Protein AF-A0AA41VEP4-F1 (afdb_monomer_lite)

Sequence (90 aa):
MTNLNRWLFSTNHKDIGTLYFIFGAIAGVMGTCFSVLIRMELARPGDQILGGNHQLYNVLITAHAFLMIFFMVMPAMIGGFGNWFVPILI

pLDDT: mean 95.84, std 5.52, range [56.03, 98.56]

Structure (mmCIF, N/CA/C/O backbone):
data_AF-A0AA41VEP4-F1
#
_entry.id   AF-A0AA41VEP4-F1
#
loop_
_atom_site.group_PDB
_atom_site.id
_atom_site.type_symbol
_atom_site.label_atom_id
_atom_site.label_alt_id
_atom_site.label_comp_id
_atom_site.label_asym_id
_atom_site.label_entity_id
_atom_site.label_seq_id
_atom_site.pdbx_PDB_ins_code
_atom_site.Cartn_x
_atom_site.Cartn_y
_atom_site.Cartn_z
_atom_site.occupancy
_atom_site.B_iso_or_equiv
_atom_site.auth_seq_id
_atom_site.auth_comp_id
_atom_site.auth_asym_id
_atom_site.auth_atom_id
_atom_site.pdbx_PDB_model_num
ATOM 1 N N . MET A 1 1 ? 30.179 -9.531 -6.138 1.00 56.03 1 MET A N 1
ATOM 2 C CA . MET A 1 1 ? 29.318 -8.332 -5.991 1.00 56.03 1 MET A CA 1
ATOM 3 C C . MET A 1 1 ? 28.181 -8.332 -7.024 1.00 56.03 1 MET A C 1
ATOM 5 O O . MET A 1 1 ? 27.974 -7.349 -7.715 1.00 56.03 1 MET A O 1
ATOM 9 N N . THR A 1 2 ? 27.448 -9.438 -7.181 1.00 75.38 2 THR A N 1
ATOM 10 C CA . THR A 1 2 ? 26.525 -9.627 -8.322 1.00 75.38 2 THR A CA 1
ATOM 11 C C . THR A 1 2 ? 25.054 -9.459 -7.934 1.00 75.38 2 THR A C 1
ATOM 13 O O . THR A 1 2 ? 24.318 -8.762 -8.621 1.00 75.38 2 THR A O 1
ATOM 16 N N . ASN A 1 3 ? 24.632 -10.017 -6.795 1.00 80.38 3 ASN A N 1
ATOM 17 C CA . ASN A 1 3 ? 23.220 -9.999 -6.389 1.00 80.38 3 ASN A CA 1
ATOM 18 C C . ASN A 1 3 ? 22.768 -8.655 -5.807 1.00 80.38 3 ASN A C 1
ATOM 20 O O . ASN A 1 3 ? 21.670 -8.203 -6.109 1.00 80.38 3 ASN A O 1
ATOM 24 N N . LEU A 1 4 ? 23.611 -7.990 -5.011 1.00 87.44 4 LEU A N 1
ATOM 25 C CA . LEU A 1 4 ? 23.255 -6.697 -4.416 1.00 87.44 4 LEU A CA 1
ATOM 26 C C . LEU A 1 4 ? 23.049 -5.621 -5.491 1.00 87.44 4 LEU A C 1
ATOM 28 O O . LEU A 1 4 ? 22.064 -4.891 -5.453 1.00 87.44 4 LEU A O 1
ATOM 32 N N . ASN A 1 5 ? 23.932 -5.593 -6.493 1.00 89.50 5 ASN A N 1
ATOM 33 C CA . ASN A 1 5 ? 23.826 -4.660 -7.612 1.00 89.50 5 ASN A CA 1
ATOM 34 C C . ASN A 1 5 ? 22.555 -4.891 -8.436 1.00 89.50 5 ASN A C 1
ATOM 36 O O . ASN A 1 5 ? 21.936 -3.926 -8.871 1.00 89.50 5 ASN A O 1
ATOM 40 N N . ARG A 1 6 ? 22.116 -6.147 -8.587 1.00 92.00 6 ARG A N 1
ATOM 41 C CA . ARG A 1 6 ? 20.862 -6.472 -9.274 1.00 92.00 6 ARG A CA 1
ATOM 42 C C . ARG A 1 6 ? 19.614 -5.984 -8.529 1.00 92.00 6 ARG A C 1
ATOM 44 O O . ARG A 1 6 ? 18.633 -5.657 -9.175 1.00 92.00 6 ARG A O 1
ATOM 51 N N . TRP A 1 7 ? 19.601 -5.948 -7.202 1.00 93.12 7 TRP A N 1
ATOM 52 C CA . TRP A 1 7 ? 18.383 -5.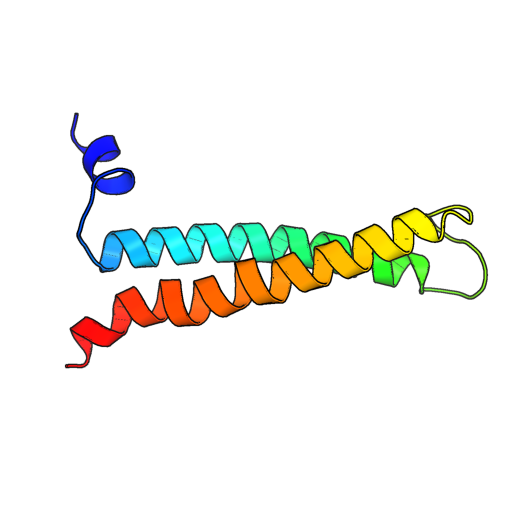555 -6.478 1.00 93.12 7 TRP A CA 1
ATOM 53 C C . TRP A 1 7 ? 18.363 -4.079 -6.081 1.00 93.12 7 TRP A C 1
ATOM 55 O O . TRP A 1 7 ? 17.301 -3.474 -6.098 1.00 93.12 7 TRP A O 1
ATOM 65 N N . LEU A 1 8 ? 19.512 -3.477 -5.761 1.00 93.75 8 LEU A N 1
ATOM 66 C CA . LEU A 1 8 ? 19.569 -2.074 -5.329 1.00 93.75 8 LEU A CA 1
ATOM 67 C C . LEU A 1 8 ? 19.883 -1.085 -6.456 1.00 93.75 8 LEU A C 1
ATOM 69 O O . LEU A 1 8 ? 19.504 0.077 -6.358 1.00 93.75 8 LEU A O 1
ATOM 73 N N . PHE A 1 9 ? 20.567 -1.527 -7.514 1.00 94.69 9 PHE A N 1
ATOM 74 C CA . PHE A 1 9 ? 21.056 -0.651 -8.587 1.00 94.69 9 PHE 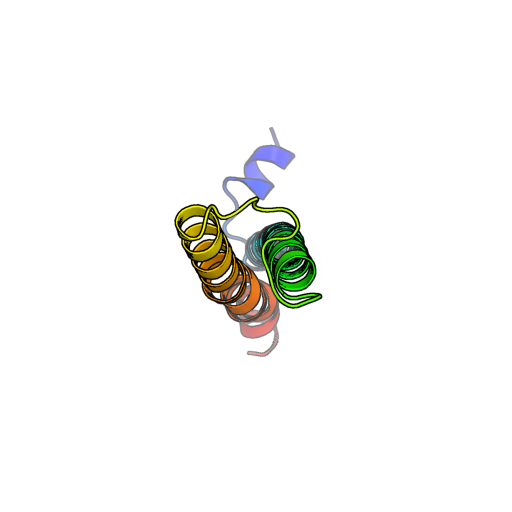A CA 1
ATOM 75 C C . PHE A 1 9 ? 20.612 -1.107 -9.988 1.00 94.69 9 PHE A C 1
ATOM 77 O O . PHE A 1 9 ? 21.211 -0.707 -10.985 1.00 94.69 9 PHE A O 1
ATOM 84 N N . SER A 1 10 ? 19.584 -1.958 -10.091 1.00 92.56 10 SER A N 1
ATOM 85 C CA . SER A 1 10 ? 19.078 -2.423 -11.390 1.00 92.56 10 SER A CA 1
ATOM 86 C C . SER A 1 10 ? 18.159 -1.406 -12.049 1.00 92.56 10 SER A C 1
ATOM 88 O O . SER A 1 10 ? 17.333 -0.764 -11.406 1.00 92.56 10 SER A O 1
ATOM 90 N N . THR A 1 11 ? 18.291 -1.314 -13.368 1.00 94.69 11 THR A N 1
ATOM 91 C CA . THR A 1 11 ? 17.410 -0.559 -14.265 1.00 94.69 11 THR A CA 1
ATOM 92 C C . THR A 1 11 ? 16.441 -1.471 -15.026 1.00 94.69 11 THR A C 1
ATOM 94 O O . THR A 1 11 ? 15.669 -1.001 -15.859 1.00 94.69 11 THR A O 1
ATOM 97 N N . ASN A 1 12 ? 16.461 -2.785 -14.768 1.00 96.38 12 ASN A N 1
ATOM 98 C CA . ASN A 1 12 ? 15.564 -3.734 -15.418 1.00 96.38 12 ASN A CA 1
ATOM 99 C C . ASN A 1 12 ? 14.145 -3.615 -14.840 1.00 96.38 12 ASN A C 1
ATOM 101 O O . ASN A 1 12 ? 13.921 -3.889 -13.660 1.00 96.38 12 ASN A O 1
ATOM 105 N N . HIS A 1 13 ? 13.174 -3.281 -15.694 1.00 97.25 13 HIS A N 1
ATOM 106 C CA . HIS A 1 13 ? 11.772 -3.093 -15.311 1.00 97.25 13 HIS A CA 1
ATOM 107 C C . HIS A 1 13 ? 11.152 -4.319 -14.609 1.00 97.25 13 HIS A C 1
ATOM 109 O O . HIS A 1 13 ? 10.311 -4.163 -13.726 1.00 97.25 13 HIS A O 1
ATOM 115 N N . LYS A 1 14 ? 11.607 -5.545 -14.909 1.00 97.19 14 LYS A N 1
ATOM 116 C CA . LYS A 1 14 ? 11.118 -6.767 -14.240 1.00 97.19 14 LYS A CA 1
ATOM 117 C C . LYS A 1 14 ? 11.632 -6.908 -12.812 1.00 97.19 14 LYS A C 1
ATOM 119 O O . LYS A 1 14 ? 10.887 -7.357 -11.941 1.00 97.19 14 LYS A O 1
ATOM 124 N N . ASP A 1 15 ? 12.884 -6.527 -12.562 1.00 96.81 15 ASP A N 1
ATOM 125 C CA . ASP A 1 15 ? 13.448 -6.542 -11.209 1.00 96.81 15 ASP A CA 1
ATOM 126 C C . ASP A 1 15 ? 12.740 -5.483 -10.352 1.00 96.81 15 ASP A C 1
ATOM 128 O O . ASP A 1 15 ? 12.257 -5.792 -9.263 1.00 96.81 15 ASP A O 1
ATOM 132 N N . ILE A 1 16 ? 12.569 -4.271 -10.897 1.00 97.75 16 ILE A N 1
ATOM 133 C CA . ILE A 1 16 ? 11.845 -3.168 -10.248 1.00 97.75 16 ILE A CA 1
ATOM 134 C C . ILE A 1 16 ? 10.390 -3.563 -9.954 1.00 97.75 16 ILE A C 1
ATOM 136 O O . ILE A 1 16 ? 9.928 -3.412 -8.825 1.00 97.75 16 ILE A O 1
ATOM 140 N N . GLY A 1 17 ? 9.672 -4.133 -10.927 1.00 97.56 17 GLY A N 1
ATOM 141 C CA . GLY A 1 17 ? 8.300 -4.604 -10.718 1.00 97.56 17 GLY A CA 1
ATOM 142 C C . GLY A 1 17 ? 8.200 -5.705 -9.655 1.00 97.56 17 GLY A C 1
ATOM 143 O O . GLY A 1 17 ? 7.279 -5.703 -8.841 1.00 97.56 17 GLY A O 1
ATOM 144 N N . THR A 1 18 ? 9.185 -6.605 -9.587 1.00 97.81 18 THR A N 1
ATOM 145 C CA . THR A 1 18 ? 9.251 -7.636 -8.534 1.00 97.81 18 THR A CA 1
ATOM 146 C C . THR A 1 18 ? 9.431 -7.013 -7.146 1.00 97.81 18 THR A C 1
ATOM 148 O O . THR A 1 18 ? 8.758 -7.421 -6.200 1.00 97.81 18 THR A O 1
ATOM 151 N N . LEU A 1 19 ? 10.276 -5.985 -7.018 1.00 97.94 19 LEU A N 1
ATOM 152 C CA . LEU A 1 19 ? 10.435 -5.239 -5.765 1.00 97.94 19 LEU A CA 1
ATOM 153 C C . LEU A 1 19 ? 9.132 -4.542 -5.343 1.00 97.94 19 LEU A C 1
ATOM 155 O O . LEU A 1 19 ? 8.777 -4.581 -4.165 1.00 97.94 19 LEU A O 1
ATOM 159 N N . TYR A 1 20 ? 8.380 -3.979 -6.294 1.00 98.25 20 TYR A N 1
ATOM 160 C CA . TYR A 1 20 ? 7.062 -3.396 -6.028 1.00 98.25 20 TYR A CA 1
ATOM 161 C C . TYR A 1 20 ? 6.043 -4.423 -5.518 1.00 98.25 20 TYR A C 1
ATOM 163 O O . TYR A 1 20 ? 5.281 -4.110 -4.603 1.00 98.25 20 TYR A O 1
ATOM 171 N N . PHE A 1 21 ? 6.046 -5.654 -6.043 1.00 98.31 21 PHE A N 1
ATOM 172 C CA . PHE A 1 21 ? 5.186 -6.718 -5.516 1.00 98.31 21 PHE A CA 1
ATOM 173 C C . PHE A 1 21 ? 5.549 -7.111 -4.085 1.00 98.31 21 PHE A C 1
ATOM 175 O O . PHE A 1 21 ? 4.655 -7.250 -3.251 1.00 98.31 21 PHE A O 1
ATOM 182 N N . ILE A 1 22 ? 6.843 -7.255 -3.781 1.00 98.19 22 ILE A N 1
ATOM 183 C CA . ILE A 1 22 ? 7.303 -7.573 -2.422 1.00 98.19 22 ILE A CA 1
ATOM 184 C C . ILE A 1 22 ? 6.876 -6.464 -1.452 1.00 98.19 22 ILE A C 1
ATOM 186 O O . ILE A 1 22 ? 6.304 -6.750 -0.400 1.00 98.19 22 ILE A O 1
ATOM 190 N N . PHE A 1 23 ? 7.092 -5.200 -1.825 1.00 98.12 23 PHE A N 1
ATOM 191 C CA . PHE A 1 23 ?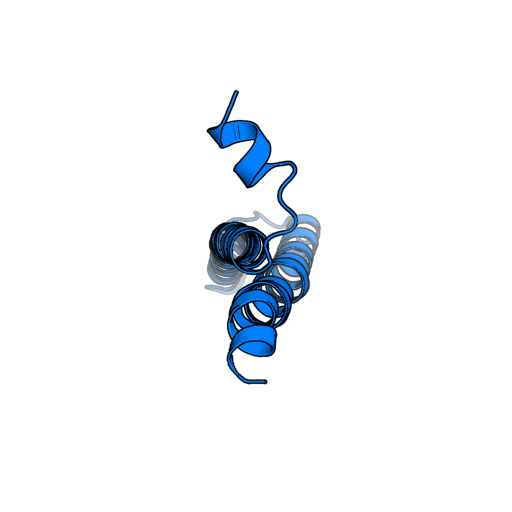 6.675 -4.055 -1.020 1.00 98.12 23 PHE A CA 1
ATOM 192 C C . PHE A 1 23 ? 5.155 -4.023 -0.804 1.00 98.12 23 PHE A C 1
ATOM 194 O O . PHE A 1 23 ? 4.699 -3.935 0.337 1.00 98.12 23 PHE A O 1
ATOM 201 N N . GLY A 1 24 ? 4.372 -4.167 -1.878 1.00 98.00 24 GLY A N 1
ATOM 202 C CA . GLY A 1 24 ? 2.911 -4.164 -1.813 1.00 98.00 24 GLY A CA 1
ATOM 203 C C . GL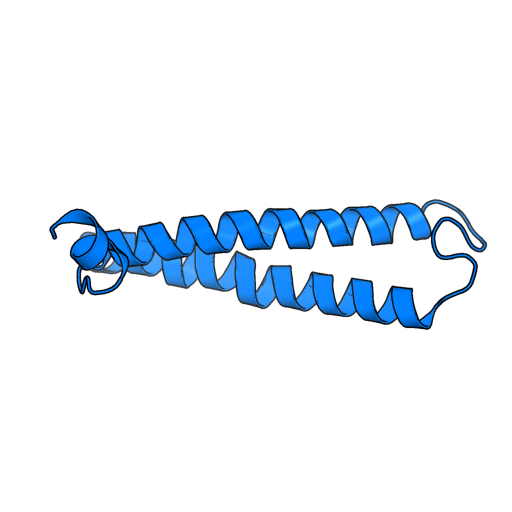Y A 1 24 ? 2.343 -5.306 -0.967 1.00 98.00 24 GLY A C 1
ATOM 204 O O . GLY A 1 24 ? 1.387 -5.095 -0.221 1.00 98.00 24 GLY A O 1
ATOM 205 N N . ALA A 1 25 ? 2.952 -6.496 -1.013 1.00 98.19 25 ALA A N 1
ATOM 206 C CA . ALA A 1 25 ? 2.553 -7.633 -0.185 1.00 98.19 25 ALA A CA 1
ATOM 207 C C . ALA A 1 25 ? 2.782 -7.362 1.312 1.00 98.19 25 ALA A C 1
ATOM 209 O O . ALA A 1 25 ? 1.875 -7.563 2.121 1.00 98.19 25 ALA A O 1
ATOM 210 N N . ILE A 1 26 ? 3.960 -6.848 1.684 1.00 98.56 26 ILE A N 1
ATOM 211 C CA . ILE A 1 26 ? 4.283 -6.516 3.082 1.00 98.56 26 ILE A CA 1
ATOM 212 C C . ILE A 1 26 ? 3.369 -5.392 3.591 1.00 98.56 26 ILE A C 1
ATOM 214 O O . ILE A 1 26 ? 2.773 -5.515 4.665 1.00 98.56 26 ILE A O 1
ATOM 218 N N . ALA A 1 27 ? 3.200 -4.323 2.807 1.00 98.19 27 ALA A N 1
ATOM 219 C CA . ALA A 1 27 ? 2.300 -3.221 3.140 1.00 98.19 27 ALA A CA 1
ATOM 220 C C . ALA A 1 27 ? 0.842 -3.687 3.285 1.00 98.19 27 ALA A C 1
ATOM 222 O O . ALA A 1 27 ? 0.155 -3.266 4.214 1.00 98.19 27 ALA A O 1
ATOM 223 N N . GLY A 1 28 ? 0.388 -4.600 2.421 1.00 98.19 28 GLY A N 1
ATOM 224 C CA . GLY A 1 28 ? -0.950 -5.187 2.479 1.00 98.19 28 GLY A CA 1
ATOM 225 C C . GLY A 1 28 ? -1.199 -6.007 3.744 1.00 98.19 28 GLY A C 1
ATOM 226 O O . GLY A 1 28 ? -2.257 -5.873 4.361 1.00 98.19 28 GLY A O 1
ATOM 227 N N . VAL A 1 29 ? -0.221 -6.807 4.184 1.00 98.50 29 VAL A N 1
ATOM 228 C CA . VAL A 1 29 ? -0.321 -7.560 5.447 1.00 98.50 29 VAL A CA 1
ATOM 229 C C . VAL A 1 29 ? -0.385 -6.606 6.643 1.00 98.50 29 VAL A C 1
ATOM 231 O O . VAL A 1 29 ? -1.260 -6.761 7.496 1.00 98.50 29 VAL A O 1
ATOM 234 N N . MET A 1 30 ? 0.469 -5.577 6.684 1.00 98.38 30 MET A N 1
ATOM 235 C CA . MET A 1 30 ? 0.430 -4.563 7.749 1.00 98.38 30 MET A CA 1
ATOM 236 C C . MET A 1 30 ? -0.897 -3.790 7.760 1.00 98.38 30 MET A C 1
ATOM 238 O O . MET A 1 30 ? -1.522 -3.643 8.811 1.00 98.38 30 MET A O 1
ATOM 242 N N . GLY A 1 31 ? -1.377 -3.354 6.592 1.00 98.38 31 GLY A N 1
ATOM 243 C CA . GLY A 1 31 ? -2.663 -2.670 6.457 1.00 98.38 31 GLY A CA 1
ATOM 244 C C . GLY A 1 31 ? -3.833 -3.553 6.892 1.00 98.38 31 GLY A C 1
ATOM 245 O O . GLY A 1 31 ? -4.729 -3.088 7.598 1.00 98.38 31 GLY A O 1
ATOM 246 N N . THR A 1 32 ? -3.806 -4.842 6.555 1.00 98.25 32 THR A N 1
ATOM 247 C CA . THR A 1 32 ? -4.829 -5.806 6.984 1.00 98.25 32 THR A CA 1
ATOM 248 C C . THR A 1 32 ? -4.790 -6.036 8.492 1.00 98.25 32 THR A C 1
ATOM 250 O O . THR A 1 32 ? -5.848 -6.087 9.113 1.00 98.25 32 THR A O 1
ATOM 253 N N . CYS A 1 33 ? -3.605 -6.092 9.105 1.00 98.38 33 CYS A N 1
ATOM 254 C CA . CYS A 1 33 ? -3.465 -6.174 10.560 1.00 98.38 33 CYS A CA 1
ATOM 255 C C . CYS A 1 33 ? -4.173 -4.998 11.255 1.00 98.38 33 CYS A C 1
ATOM 257 O O . CYS A 1 33 ? -5.012 -5.216 12.129 1.00 98.38 33 CYS A O 1
ATOM 259 N N . PHE A 1 34 ? -3.952 -3.761 10.794 1.00 98.31 34 PHE A N 1
ATOM 260 C CA . PHE A 1 34 ? -4.681 -2.598 11.317 1.00 98.31 34 PHE A CA 1
ATOM 261 C C . PHE A 1 34 ? -6.190 -2.685 11.068 1.00 98.31 34 PHE A C 1
ATOM 263 O O . PHE A 1 34 ? -6.972 -2.359 11.956 1.00 98.31 34 PHE A O 1
ATOM 270 N N . SER A 1 35 ? -6.617 -3.201 9.912 1.00 98.31 35 SER A N 1
ATOM 271 C CA . SER A 1 35 ? -8.034 -3.469 9.629 1.00 98.31 35 SER A CA 1
ATOM 272 C C . SER A 1 35 ? -8.657 -4.431 10.646 1.00 98.31 35 SER A C 1
ATOM 274 O O . SER A 1 35 ? -9.793 -4.236 11.075 1.00 98.31 35 SER A O 1
ATOM 276 N N . VAL A 1 36 ? -7.921 -5.471 11.048 1.00 98.31 36 VAL A N 1
ATOM 277 C CA . VAL A 1 36 ? -8.364 -6.427 12.069 1.00 98.31 36 VAL A CA 1
ATOM 278 C C . VAL A 1 36 ? -8.450 -5.755 13.438 1.00 98.31 36 VAL A C 1
ATOM 280 O O . VAL A 1 36 ? -9.465 -5.929 14.103 1.00 98.31 36 VAL A O 1
ATOM 283 N N . LEU A 1 37 ? -7.470 -4.932 13.833 1.00 97.56 37 LEU A N 1
ATOM 284 C CA . LEU A 1 37 ? -7.543 -4.159 15.085 1.00 97.56 37 LEU A CA 1
ATOM 285 C C . LEU A 1 37 ? -8.782 -3.251 15.125 1.00 97.56 37 LEU A C 1
ATOM 287 O O . LEU A 1 37 ? -9.517 -3.263 16.107 1.00 97.56 37 LEU A O 1
ATOM 291 N N . ILE A 1 38 ? -9.063 -2.528 14.037 1.00 98.00 38 ILE A N 1
ATOM 292 C CA . ILE A 1 38 ? -10.248 -1.662 13.920 1.00 98.00 38 ILE A CA 1
ATOM 293 C C . ILE A 1 38 ? -11.536 -2.478 14.083 1.00 98.00 38 ILE A C 1
ATOM 295 O O . ILE A 1 38 ? -12.435 -2.072 14.813 1.00 98.00 38 ILE A O 1
ATOM 299 N N . ARG A 1 39 ? -11.630 -3.646 13.433 1.00 97.88 39 ARG A N 1
ATOM 300 C CA . ARG A 1 39 ? -12.803 -4.527 13.553 1.00 97.88 39 ARG A CA 1
ATOM 301 C C . ARG A 1 39 ? -12.944 -5.147 14.941 1.00 97.88 39 ARG A C 1
ATOM 303 O O . ARG A 1 39 ? -14.069 -5.385 15.363 1.00 97.88 39 ARG A O 1
ATOM 310 N N . MET A 1 40 ? -11.836 -5.430 15.625 1.00 97.19 40 MET A N 1
ATOM 311 C CA . MET A 1 40 ? -11.867 -5.933 17.000 1.00 97.19 40 MET A CA 1
ATOM 312 C C . MET A 1 40 ? -12.359 -4.869 17.977 1.00 97.19 40 MET A C 1
ATOM 314 O O . MET A 1 40 ? -13.126 -5.212 18.873 1.00 97.19 40 MET A O 1
ATOM 318 N N . GLU A 1 41 ? -11.990 -3.600 17.774 1.00 96.12 41 GLU A N 1
ATOM 319 C CA . GLU A 1 41 ? -12.600 -2.500 18.524 1.00 96.12 41 GLU A CA 1
ATOM 320 C C . GLU A 1 41 ? -14.097 -2.403 18.185 1.00 96.12 41 GLU A C 1
ATOM 322 O O . GLU A 1 41 ? -14.944 -2.536 19.048 1.00 96.12 41 GLU A O 1
ATOM 327 N N . LEU A 1 42 ? -14.490 -2.360 16.912 1.00 97.00 42 LEU A N 1
ATOM 328 C CA . LEU A 1 42 ? -15.909 -2.199 16.543 1.00 97.00 42 LEU A CA 1
ATOM 329 C C . LEU A 1 42 ? -16.799 -3.448 16.735 1.00 97.00 42 LEU A C 1
ATOM 331 O O . LEU A 1 42 ? -17.944 -3.465 16.279 1.00 97.00 42 LEU A O 1
ATOM 335 N N . ALA A 1 43 ? -16.315 -4.511 17.381 1.00 96.88 43 ALA A N 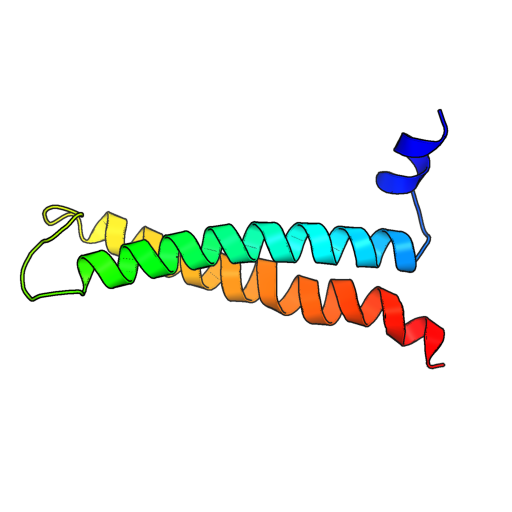1
ATOM 336 C CA . ALA A 1 43 ? -17.034 -5.782 17.467 1.00 96.88 43 ALA A CA 1
ATOM 337 C C . ALA A 1 43 ? -18.316 -5.718 18.321 1.00 96.88 43 ALA A C 1
ATOM 339 O O . ALA A 1 43 ? -19.241 -6.505 18.107 1.00 96.88 43 ALA A O 1
ATOM 340 N N . ARG A 1 44 ? -18.372 -4.824 19.315 1.00 94.75 44 ARG A N 1
ATOM 341 C CA . ARG A 1 44 ? -19.527 -4.598 20.203 1.00 94.75 44 ARG A CA 1
ATOM 342 C C . ARG A 1 44 ? -19.626 -3.100 20.538 1.00 94.75 44 ARG A C 1
ATOM 344 O O . ARG A 1 44 ? -18.717 -2.356 20.206 1.00 94.75 44 ARG A O 1
ATOM 351 N N . PRO A 1 45 ? -20.709 -2.621 21.169 1.00 92.25 45 PRO A N 1
ATOM 352 C CA . PRO A 1 45 ? -20.744 -1.271 21.737 1.00 92.25 45 PRO A CA 1
ATOM 353 C C . PRO A 1 45 ? -19.860 -1.152 22.993 1.00 92.25 45 PRO A C 1
ATOM 355 O O . PRO A 1 45 ? -19.672 -2.143 23.701 1.00 92.25 45 PRO A O 1
ATOM 358 N N . GLY A 1 46 ? -19.382 0.058 23.298 1.00 92.12 46 GLY A N 1
ATOM 359 C CA . GLY A 1 46 ? -18.480 0.349 24.426 1.00 92.12 46 GLY A CA 1
ATOM 360 C C . GLY A 1 46 ? -17.009 0.382 24.008 1.00 92.12 46 GLY A C 1
ATOM 361 O O . GLY A 1 46 ? -16.739 0.408 22.813 1.00 92.12 46 GLY A O 1
ATOM 362 N N . ASP A 1 47 ? -16.096 0.361 24.979 1.00 93.44 47 ASP A N 1
ATOM 363 C CA . ASP A 1 47 ? -14.651 0.238 24.747 1.00 93.44 47 ASP A CA 1
ATOM 364 C C . ASP A 1 47 ? -14.235 -1.239 24.804 1.00 93.44 47 ASP A C 1
ATOM 366 O O . ASP A 1 47 ? -14.645 -1.964 25.717 1.00 93.44 47 ASP A O 1
ATOM 370 N N . GLN A 1 48 ? -13.418 -1.697 23.853 1.00 93.75 48 GLN A N 1
ATOM 371 C CA . GLN A 1 48 ? -13.002 -3.101 23.755 1.00 93.75 48 GLN A CA 1
ATOM 372 C C . GLN A 1 48 ? -11.510 -3.224 24.038 1.00 93.75 48 GLN A C 1
ATOM 374 O O . GLN A 1 48 ? -11.099 -3.367 25.187 1.00 93.75 48 GLN A O 1
ATOM 379 N N . ILE A 1 49 ? -10.688 -3.193 22.992 1.00 94.56 49 ILE A N 1
ATOM 380 C CA . ILE A 1 49 ? -9.250 -3.439 23.067 1.00 94.56 49 ILE A CA 1
ATOM 381 C C . ILE A 1 49 ? -8.463 -2.146 23.306 1.00 94.56 49 ILE A C 1
ATOM 383 O O . ILE A 1 49 ? -7.347 -2.212 23.817 1.00 94.56 49 ILE A O 1
ATOM 387 N N . LEU A 1 50 ? -9.022 -0.981 22.957 1.00 93.75 50 LEU A N 1
ATOM 388 C CA . LEU A 1 50 ? -8.356 0.319 23.092 1.00 93.75 50 LEU A CA 1
ATOM 389 C C . LEU A 1 50 ? -8.666 1.046 24.408 1.00 93.75 50 LEU A C 1
ATOM 391 O O . LEU A 1 50 ? -8.055 2.083 24.674 1.00 93.75 50 LEU A O 1
ATOM 395 N N . GLY A 1 51 ? -9.582 0.525 25.232 1.00 92.44 51 GLY A N 1
ATOM 396 C CA . GLY A 1 51 ? -9.845 1.026 26.588 1.00 92.44 51 GLY A CA 1
ATOM 397 C C . GLY A 1 51 ? -10.189 2.521 26.658 1.00 92.44 51 GLY A C 1
ATOM 398 O O . GLY A 1 51 ? -9.689 3.216 27.542 1.00 92.44 51 GLY A O 1
ATOM 399 N N . GLY A 1 52 ? -10.963 3.031 25.695 1.00 93.25 52 GLY A N 1
ATOM 400 C CA . GLY A 1 52 ? -11.394 4.433 25.636 1.00 93.25 52 GLY A CA 1
ATOM 401 C C . GLY A 1 52 ? -10.402 5.387 24.963 1.00 93.25 52 GLY A C 1
ATOM 402 O O . GLY A 1 52 ? -10.649 6.593 24.881 1.00 93.25 52 GLY A O 1
ATOM 403 N N . ASN A 1 53 ? -9.273 4.889 24.439 1.00 96.38 53 ASN A N 1
ATOM 404 C CA . ASN A 1 53 ? -8.322 5.715 23.694 1.00 96.38 53 ASN A CA 1
ATOM 405 C C . ASN A 1 53 ? -8.759 5.937 22.232 1.00 96.38 53 ASN A C 1
ATOM 407 O O . ASN A 1 53 ? -8.215 5.363 21.283 1.00 96.38 53 ASN A O 1
ATOM 411 N N . HIS A 1 54 ? -9.716 6.843 22.041 1.00 94.88 54 HIS A N 1
ATOM 412 C CA . HIS A 1 54 ? -10.240 7.198 20.717 1.00 94.88 54 HIS A CA 1
ATOM 413 C C . HIS A 1 54 ? -9.210 7.884 19.803 1.00 94.88 54 HIS A C 1
ATOM 415 O O . HIS A 1 54 ? -9.327 7.835 18.578 1.00 94.88 54 HIS A O 1
ATOM 421 N N . GLN A 1 55 ? -8.179 8.523 20.366 1.00 97.81 55 GLN A N 1
ATOM 422 C CA . GLN A 1 55 ? -7.118 9.123 19.558 1.00 97.81 55 GLN A CA 1
ATOM 423 C C . GLN A 1 55 ? -6.281 8.037 18.876 1.00 97.81 55 GLN A C 1
ATOM 425 O O . GLN A 1 55 ? -6.004 8.150 17.681 1.00 97.81 55 GLN A O 1
ATOM 430 N N . LEU A 1 56 ? -5.953 6.958 19.592 1.00 97.38 56 LEU A N 1
ATOM 431 C CA . LEU A 1 56 ? -5.267 5.807 19.009 1.00 97.38 56 LEU A CA 1
ATOM 432 C C . LEU A 1 56 ? -6.123 5.134 17.927 1.00 97.38 56 LEU A C 1
ATOM 434 O O . LEU A 1 56 ? -5.593 4.792 16.872 1.00 97.38 56 LEU A O 1
ATOM 438 N N . TYR A 1 57 ? -7.441 5.028 18.127 1.00 97.81 57 TYR A N 1
ATOM 439 C CA . TYR A 1 57 ? -8.359 4.550 17.086 1.00 97.81 57 TYR A CA 1
ATOM 440 C C . TYR A 1 57 ? -8.236 5.376 15.793 1.00 97.81 57 TYR A C 1
ATOM 442 O O . TYR A 1 57 ? -8.052 4.819 14.708 1.00 97.81 57 TYR A O 1
ATOM 450 N N . ASN A 1 58 ? -8.236 6.709 15.909 1.00 98.12 58 ASN A N 1
ATOM 451 C CA . ASN A 1 58 ? -8.087 7.611 14.763 1.00 98.12 58 ASN A CA 1
ATOM 452 C C . ASN A 1 58 ? -6.719 7.478 14.065 1.00 98.12 58 ASN A C 1
ATOM 454 O O . ASN A 1 58 ? -6.626 7.590 12.839 1.00 98.12 58 ASN A O 1
ATOM 458 N N . VAL A 1 59 ? -5.655 7.193 14.819 1.00 98.38 59 VAL A N 1
ATOM 459 C CA . VAL A 1 59 ? -4.335 6.891 14.244 1.00 98.38 59 VAL A CA 1
ATOM 460 C C . VAL A 1 59 ? -4.370 5.574 13.470 1.00 98.38 59 VAL A C 1
ATOM 462 O O . VAL A 1 59 ? -3.874 5.526 12.345 1.00 98.38 59 VAL A O 1
ATOM 465 N N . LEU A 1 60 ? -4.994 4.528 14.020 1.00 98.19 60 LEU A N 1
ATOM 466 C CA . LEU A 1 60 ? -5.089 3.215 13.377 1.00 98.19 60 LEU A CA 1
ATOM 467 C C . LEU A 1 60 ? -5.885 3.261 12.066 1.00 98.19 60 LEU A C 1
ATOM 469 O O . LEU A 1 60 ? -5.414 2.722 11.064 1.00 98.19 60 LEU A O 1
ATOM 473 N N . ILE A 1 61 ? -7.045 3.930 12.030 1.00 98.31 61 ILE A N 1
ATOM 474 C CA . ILE A 1 61 ? -7.836 4.063 10.789 1.00 98.31 61 ILE A CA 1
ATOM 475 C C . ILE A 1 61 ? -7.072 4.846 9.718 1.00 98.31 61 ILE A C 1
ATOM 477 O O . ILE A 1 61 ? -7.091 4.472 8.545 1.00 98.31 61 ILE A O 1
ATOM 481 N N . THR A 1 62 ? -6.349 5.894 10.121 1.00 98.44 62 THR A N 1
ATOM 482 C CA . THR A 1 62 ? -5.584 6.730 9.194 1.00 98.44 62 THR A CA 1
ATOM 483 C C . THR A 1 62 ? -4.403 5.941 8.637 1.00 98.44 62 THR A C 1
ATOM 485 O O . THR A 1 62 ? -4.208 5.895 7.423 1.00 98.44 62 THR A O 1
ATOM 488 N N . ALA A 1 63 ? -3.663 5.237 9.499 1.00 98.44 63 ALA A N 1
ATOM 489 C CA . ALA A 1 63 ? -2.573 4.359 9.090 1.00 98.44 63 ALA A CA 1
ATOM 490 C C . ALA A 1 63 ? -3.059 3.234 8.160 1.00 98.44 63 ALA A C 1
ATOM 492 O O . ALA A 1 63 ? -2.434 2.983 7.131 1.00 98.44 63 ALA A O 1
ATOM 493 N N . HIS A 1 64 ? -4.194 2.597 8.468 1.00 98.56 64 HIS A N 1
ATOM 494 C CA . HIS A 1 64 ? -4.811 1.588 7.604 1.00 98.56 64 HIS A CA 1
ATOM 495 C C . HIS A 1 64 ? -5.110 2.142 6.202 1.00 98.56 64 HIS A C 1
ATOM 497 O O . HIS A 1 64 ? -4.708 1.535 5.208 1.00 98.56 64 HIS A O 1
ATOM 503 N N . ALA A 1 65 ? -5.764 3.304 6.115 1.00 98.38 65 ALA A N 1
ATOM 504 C CA . ALA A 1 65 ? -6.114 3.921 4.838 1.00 98.38 65 ALA A CA 1
ATOM 505 C C . ALA A 1 65 ? -4.869 4.277 4.008 1.00 98.38 65 ALA A C 1
ATOM 507 O O . ALA A 1 65 ? -4.803 3.938 2.823 1.00 98.38 65 ALA A O 1
ATOM 508 N N . PHE A 1 66 ? -3.857 4.895 4.630 1.00 98.31 66 PHE A N 1
ATOM 509 C CA . PHE A 1 66 ? -2.609 5.233 3.944 1.00 98.31 66 PHE A CA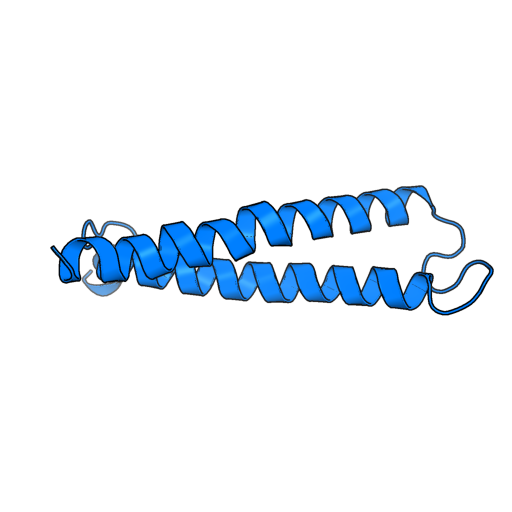 1
ATOM 510 C C . PHE A 1 66 ? -1.871 3.990 3.440 1.00 98.31 66 PHE A C 1
ATOM 512 O O . PHE A 1 66 ? -1.483 3.952 2.271 1.00 98.31 66 PHE A O 1
ATOM 519 N N . LEU A 1 67 ? -1.724 2.956 4.279 1.00 98.19 67 LEU A N 1
ATOM 520 C CA . LEU A 1 67 ? -1.055 1.716 3.882 1.00 98.19 67 LEU A CA 1
ATOM 521 C C . LEU A 1 67 ? -1.761 1.039 2.704 1.00 98.19 67 LEU A C 1
ATOM 523 O O . LEU A 1 67 ? -1.107 0.666 1.732 1.00 98.19 67 LEU A O 1
ATOM 527 N N . MET A 1 68 ? -3.087 0.893 2.762 1.00 98.38 68 MET A N 1
ATOM 528 C CA . MET A 1 68 ? -3.819 0.155 1.732 1.00 98.38 68 MET A CA 1
ATOM 529 C C . MET A 1 68 ? -3.851 0.904 0.397 1.00 98.38 68 MET A C 1
ATOM 531 O O . MET A 1 68 ? -3.582 0.308 -0.644 1.00 98.38 68 MET A O 1
ATOM 535 N N . ILE A 1 69 ? -4.133 2.209 0.401 1.00 97.31 69 ILE A N 1
ATOM 536 C CA . ILE A 1 69 ? -4.274 2.974 -0.847 1.00 97.31 69 ILE A CA 1
ATOM 537 C C . ILE A 1 69 ? -2.901 3.277 -1.451 1.00 97.31 69 ILE A C 1
ATOM 539 O O . ILE A 1 69 ? -2.645 2.954 -2.615 1.00 97.31 69 ILE A O 1
ATOM 543 N N . PHE A 1 70 ? -2.007 3.881 -0.664 1.00 97.88 70 PHE A N 1
ATOM 544 C CA . PHE A 1 70 ? -0.749 4.404 -1.189 1.00 97.88 70 PHE A CA 1
ATOM 545 C C . PHE A 1 70 ? 0.362 3.370 -1.243 1.00 97.88 70 PHE A C 1
ATOM 547 O O . PHE A 1 70 ? 1.199 3.463 -2.137 1.00 97.88 70 PHE A O 1
ATOM 554 N N . PHE A 1 71 ? 0.395 2.404 -0.321 1.00 97.06 71 PHE A N 1
ATOM 555 C CA . PHE A 1 71 ? 1.517 1.463 -0.223 1.00 97.06 71 PHE A CA 1
ATOM 556 C C . PHE A 1 71 ? 1.188 0.036 -0.682 1.00 97.06 71 PHE A C 1
ATOM 558 O O . PHE A 1 71 ? 2.109 -0.709 -1.002 1.00 97.06 71 PHE A O 1
ATOM 565 N N . MET A 1 72 ? -0.090 -0.339 -0.801 1.00 98.00 72 MET A N 1
ATOM 566 C CA . MET A 1 72 ? -0.497 -1.635 -1.354 1.00 98.00 72 MET A CA 1
ATOM 567 C C . MET A 1 72 ? -1.084 -1.512 -2.766 1.00 98.00 72 MET A C 1
ATOM 569 O O . MET A 1 72 ? -0.470 -2.010 -3.708 1.00 98.00 72 MET A O 1
ATOM 573 N N . VAL A 1 73 ? -2.224 -0.835 -2.950 1.00 98.12 73 VAL A N 1
ATOM 574 C CA . VAL A 1 73 ? -2.946 -0.824 -4.239 1.00 98.12 73 VAL A CA 1
ATOM 575 C C . VAL A 1 73 ? -2.142 -0.143 -5.346 1.00 98.12 73 VAL A C 1
ATOM 577 O O . VAL A 1 73 ? -1.895 -0.761 -6.383 1.00 98.12 73 VAL A O 1
ATOM 580 N N . MET A 1 74 ? -1.704 1.106 -5.149 1.00 97.75 74 MET A N 1
ATOM 581 C CA . MET A 1 74 ? -0.924 1.814 -6.175 1.00 97.75 74 MET A CA 1
ATOM 582 C C . MET A 1 74 ? 0.401 1.099 -6.506 1.00 97.75 74 MET A C 1
ATOM 584 O O . MET A 1 74 ? 0.665 0.867 -7.689 1.00 97.75 74 MET A O 1
ATOM 588 N N . PRO A 1 75 ? 1.207 0.666 -5.519 1.00 97.31 75 PRO A N 1
ATOM 589 C CA . PRO A 1 75 ? 2.438 -0.074 -5.772 1.00 97.31 75 PRO A CA 1
ATOM 590 C C . PRO A 1 75 ? 2.221 -1.420 -6.447 1.00 97.31 75 PRO A C 1
ATOM 592 O O . PRO A 1 75 ? 2.995 -1.753 -7.330 1.00 97.31 75 PRO A O 1
ATOM 595 N N . ALA A 1 76 ? 1.183 -2.182 -6.100 1.00 98.06 76 ALA A N 1
ATOM 596 C CA . ALA A 1 76 ? 0.929 -3.471 -6.743 1.00 98.06 76 ALA A CA 1
ATOM 597 C C . ALA A 1 76 ? 0.443 -3.306 -8.192 1.00 98.06 76 ALA A C 1
ATOM 599 O O . ALA A 1 76 ? 0.955 -3.968 -9.096 1.00 98.06 76 ALA A O 1
ATOM 600 N N . MET A 1 77 ? -0.516 -2.404 -8.425 1.00 97.75 77 MET A N 1
ATOM 601 C CA . MET A 1 77 ? -1.140 -2.228 -9.740 1.00 97.75 77 MET A CA 1
ATOM 602 C C . MET A 1 77 ? -0.248 -1.455 -10.709 1.00 97.75 77 MET A C 1
ATOM 604 O O . MET A 1 77 ? 0.031 -1.921 -11.810 1.00 97.75 77 MET A O 1
ATOM 608 N N . ILE A 1 78 ? 0.221 -0.276 -10.308 1.00 97.38 78 ILE A N 1
ATOM 609 C CA . ILE A 1 78 ? 0.996 0.606 -11.187 1.00 97.38 78 ILE A CA 1
ATOM 610 C C . ILE A 1 78 ? 2.479 0.237 -11.113 1.00 97.38 78 ILE A C 1
ATOM 612 O O . ILE A 1 78 ? 3.141 0.105 -12.138 1.00 97.38 78 ILE A O 1
ATOM 616 N N . GLY A 1 79 ? 3.003 0.018 -9.906 1.00 96.19 79 GLY A N 1
ATOM 617 C CA . GLY A 1 79 ? 4.408 -0.339 -9.707 1.00 96.19 79 GLY A CA 1
ATOM 618 C C . GLY A 1 79 ? 4.735 -1.785 -10.097 1.00 96.19 79 GLY A C 1
ATOM 619 O O . GLY A 1 79 ? 5.705 -2.017 -10.805 1.00 96.19 79 GLY A O 1
ATOM 620 N N . GLY A 1 80 ? 3.949 -2.766 -9.662 1.00 97.44 80 GLY A N 1
ATOM 621 C CA . GLY A 1 80 ? 4.194 -4.186 -9.904 1.00 97.44 80 GLY A CA 1
ATOM 622 C C . GLY A 1 80 ? 3.794 -4.575 -11.317 1.00 97.44 80 GLY A C 1
ATOM 623 O O . GLY A 1 80 ? 4.648 -4.776 -12.183 1.00 97.44 80 GLY A O 1
ATOM 624 N N . PHE A 1 81 ? 2.483 -4.637 -11.562 1.00 97.94 81 PHE A N 1
ATOM 625 C CA . PHE A 1 81 ? 1.943 -5.030 -12.862 1.00 97.94 81 PHE A CA 1
ATOM 626 C C . PHE A 1 81 ? 2.334 -4.062 -13.979 1.00 97.94 81 PHE A C 1
ATOM 628 O O . PHE A 1 81 ? 2.705 -4.524 -15.056 1.00 97.94 81 PHE A O 1
ATOM 635 N N . GLY A 1 82 ? 2.315 -2.749 -13.731 1.00 97.94 82 GLY A N 1
ATOM 636 C CA . GLY A 1 82 ? 2.717 -1.756 -14.728 1.00 97.94 82 GLY A CA 1
ATOM 637 C C . GLY A 1 82 ? 4.164 -1.937 -15.198 1.00 97.94 82 GLY A C 1
ATOM 638 O O . GLY A 1 82 ? 4.391 -2.090 -16.397 1.00 97.94 82 GLY A O 1
ATOM 639 N N . ASN A 1 83 ? 5.138 -2.021 -14.280 1.00 97.81 83 ASN A N 1
ATOM 640 C CA . ASN A 1 83 ? 6.534 -2.256 -14.674 1.00 97.81 83 ASN A CA 1
ATOM 641 C C . ASN A 1 83 ? 6.733 -3.620 -15.340 1.00 97.81 83 ASN A C 1
ATOM 643 O O . ASN A 1 83 ? 7.551 -3.729 -16.247 1.00 97.81 83 ASN A O 1
ATOM 647 N N . TRP A 1 84 ? 6.012 -4.663 -14.923 1.00 97.62 84 TRP A N 1
ATOM 648 C CA . TRP A 1 84 ? 6.154 -5.980 -15.543 1.00 97.62 84 TRP A CA 1
ATOM 649 C C . TRP A 1 84 ? 5.581 -6.019 -16.955 1.00 97.62 84 TRP A C 1
ATOM 651 O O . TRP A 1 84 ? 6.279 -6.424 -17.879 1.00 97.62 84 TRP A O 1
ATOM 661 N N . PHE A 1 85 ? 4.324 -5.613 -17.120 1.00 97.69 85 PHE A N 1
ATOM 662 C CA . PHE A 1 85 ? 3.552 -5.930 -18.313 1.00 97.69 85 PHE A CA 1
ATOM 663 C C . PHE A 1 85 ? 3.501 -4.811 -19.345 1.00 97.69 85 PHE A C 1
ATOM 665 O O . PHE A 1 85 ? 3.420 -5.134 -20.525 1.00 97.69 85 PHE A O 1
ATOM 672 N N . VAL A 1 86 ? 3.607 -3.530 -18.967 1.00 98.06 86 VAL A N 1
ATOM 673 C CA . VAL A 1 86 ? 3.536 -2.442 -19.962 1.00 98.06 86 VAL A CA 1
ATOM 674 C C . VAL A 1 86 ? 4.612 -2.601 -21.044 1.00 98.06 86 VAL A C 1
ATOM 676 O O . VAL A 1 86 ? 4.225 -2.632 -22.205 1.00 98.06 86 VAL A O 1
ATOM 679 N N . PRO A 1 87 ? 5.909 -2.815 -20.729 1.00 96.62 87 PRO A N 1
ATOM 680 C CA . PRO A 1 87 ? 6.938 -2.993 -21.760 1.00 96.62 87 PRO A CA 1
ATOM 681 C C . PRO A 1 87 ? 6.911 -4.357 -22.465 1.00 96.62 87 PRO A C 1
ATOM 683 O O . PRO A 1 87 ? 7.650 -4.551 -23.418 1.00 96.62 87 PRO A O 1
ATOM 686 N N . ILE A 1 88 ? 6.151 -5.333 -21.954 1.00 96.62 88 ILE A N 1
ATOM 687 C CA . ILE A 1 88 ? 6.029 -6.666 -22.573 1.00 96.62 88 ILE A CA 1
ATOM 688 C C . ILE A 1 88 ? 4.893 -6.684 -23.602 1.00 96.62 88 ILE A C 1
ATOM 690 O O . ILE A 1 88 ? 4.935 -7.460 -24.552 1.00 96.62 88 ILE A O 1
ATOM 694 N N . LEU A 1 89 ? 3.857 -5.875 -23.381 1.00 96.50 89 LEU A N 1
ATOM 695 C CA . LEU A 1 89 ? 2.645 -5.852 -24.198 1.00 96.50 89 LEU A CA 1
ATOM 696 C C . LEU A 1 89 ? 2.717 -4.874 -25.384 1.00 96.50 89 LEU A C 1
ATOM 698 O O . LEU A 1 89 ? 1.817 -4.914 -26.224 1.00 96.50 89 LEU A O 1
ATOM 702 N N . ILE A 1 90 ? 3.744 -4.019 -25.451 1.00 92.56 90 ILE A N 1
ATOM 703 C CA . ILE A 1 90 ? 4.018 -3.091 -26.565 1.00 92.56 90 ILE A CA 1
ATOM 704 C C . ILE A 1 90 ? 5.370 -3.399 -27.200 1.00 92.56 90 ILE A C 1
ATOM 706 O O . ILE A 1 90 ? 5.480 -3.196 -28.427 1.00 92.56 90 ILE A O 1
#

Secondary structure (DSSP, 8-state):
--HHHHHHS---HHHHHHHHHHHHHHHHHHHHHHHHHHHHHTTSSS--SSTT-HHHHHHHHHHHHHIIIIIIIHIIIIIIIIHHHHHHH-

Radius of gyration: 18.07 Å; chains: 1; bounding box: 50×19×53 Å

InterPro domains:
  IPR000883 Cytochrome c oxidase subunit I [PF00115] (15-90)
  IPR000883 Cytochrome c oxidase subunit I [PR01165] (6-31)
  IPR000883 Cytochrome c oxidase subunit I [PR01165] (55-78)
  IPR000883 Cytochrome c oxidase subunit I [PR01165] (83-90)
  IPR000883 Cytochrome c oxidase subunit I [PTHR10422] (4-90)
  IPR023616 Cytochrome c oxidase-like, subunit I domain [PS50855] (7-90)
  IPR036927 Cytochrome c oxidase-like, subunit I superfamily [G3DSA:1.20.210.10] (3-90)
  IPR036927 Cytochrome c oxidase-like, subunit I superfamily [SSF81442] (4-90)

Organism: Papaver nudicaule (NCBI:txid74823)

Foldseek 3Di:
DPVVCCQPVDPQLQSQLVVLQVQLVVLVVVLVVLVVVLCQQVVDPDGGPCNPPVVVSVVSVVSSVCSCPPGHPCSNVCRNCVSPPVVVVD